Protein AF-A0A2H1EGP3-F1 (afdb_monomer)

Solvent-accessible surface area (backbone atoms only — not comparable to full-atom values): 5257 Å² total; per-residue (Å²): 144,80,82,88,82,79,82,86,80,82,83,73,90,52,62,65,62,53,28,52,54,42,28,50,47,31,35,78,73,64,70,41,53,70,69,58,18,48,56,51,18,53,55,51,36,53,52,49,49,59,69,47,27,44,84,53,86,86,55,67,44,48,49,88,46,33,49,85,95,65,76,22,41,70,54,88,91,40,84,52,44,68,77,79,134

Radius of gyration: 16.7 Å; Cα contacts (8 Å, |Δi|>4): 79; chains: 1; bounding box: 41×24×42 Å

Sequence (85 aa):
MDDILLSGLSHTFDPNELYNRVVHYYIDKKGYSKEQANSIARKVVEREKNRHTCKNVKCGHGLDDHIRHSETCLVVDCECRKFVS

Mean predicted aligned error: 9.5 Å

pLDDT: mean 80.19, std 17.41, range [38.5, 98.44]

Foldseek 3Di:
DPPPPPDDDDDDDDLVVQLVVQQCCCCVVVVDDSVVSNVVSVVVSVVVLVVQFQPPPQARDGCVQDDPPQQAGVDDPGPSHPPDD

Structure (mmCIF, N/CA/C/O backbone):
data_AF-A0A2H1EGP3-F1
#
_entry.id   AF-A0A2H1EGP3-F1
#
loop_
_atom_site.group_PDB
_atom_site.id
_atom_site.type_symbol
_atom_site.label_atom_id
_atom_site.label_alt_id
_atom_site.label_comp_id
_atom_site.label_asym_id
_atom_site.label_entity_id
_atom_site.label_seq_id
_atom_site.pdbx_PDB_ins_code
_atom_site.Cartn_x
_atom_site.Cartn_y
_atom_site.Cartn_z
_atom_site.occupancy
_atom_site.B_iso_or_equiv
_atom_site.auth_seq_id
_atom_site.auth_comp_id
_atom_site.auth_asym_id
_atom_site.auth_atom_id
_atom_site.pdbx_PDB_model_num
ATOM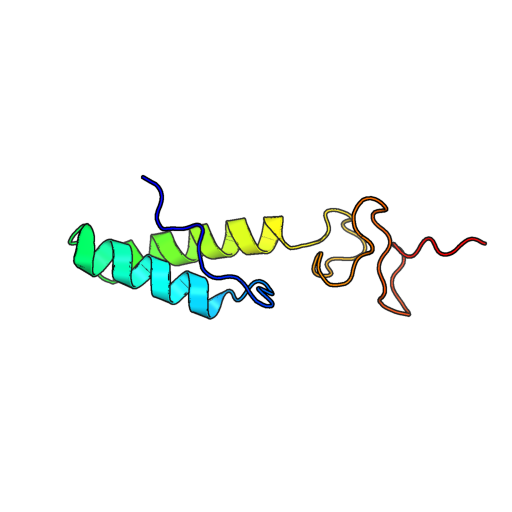 1 N N . MET A 1 1 ? -14.072 -18.344 2.471 1.00 45.03 1 MET A N 1
ATOM 2 C CA . MET A 1 1 ? -12.917 -17.445 2.667 1.00 45.03 1 MET A CA 1
ATOM 3 C C . MET A 1 1 ? -12.441 -16.991 1.284 1.00 45.03 1 MET A C 1
ATOM 5 O O . MET A 1 1 ? -11.248 -16.840 1.071 1.00 45.03 1 MET A O 1
ATOM 9 N N . ASP A 1 2 ? -13.381 -16.761 0.348 1.00 40.38 2 ASP A N 1
ATOM 10 C CA . ASP A 1 2 ? -13.141 -16.998 -1.088 1.00 40.38 2 ASP A CA 1
ATOM 11 C C . ASP A 1 2 ? -13.893 -16.019 -2.016 1.00 40.38 2 ASP A C 1
ATOM 13 O O . ASP A 1 2 ? -14.150 -16.344 -3.166 1.00 40.38 2 ASP A O 1
ATOM 17 N N . ASP A 1 3 ? -14.209 -14.802 -1.558 1.00 40.22 3 ASP A N 1
ATOM 18 C CA . ASP A 1 3 ? -14.874 -13.775 -2.394 1.00 40.22 3 ASP A CA 1
ATOM 19 C C . ASP A 1 3 ? -13.983 -12.550 -2.696 1.00 40.22 3 ASP A C 1
ATOM 21 O O . ASP A 1 3 ? -14.439 -11.550 -3.241 1.00 40.22 3 ASP A O 1
ATOM 25 N N . ILE A 1 4 ? -12.686 -12.602 -2.363 1.00 49.12 4 ILE A N 1
ATOM 26 C CA . ILE A 1 4 ? -11.721 -11.510 -2.634 1.00 49.12 4 ILE A CA 1
ATOM 27 C C . ILE A 1 4 ? -11.069 -11.653 -4.032 1.00 49.12 4 ILE A C 1
ATOM 29 O O . ILE A 1 4 ? -10.248 -10.831 -4.424 1.00 49.12 4 ILE A O 1
ATOM 33 N N . LEU A 1 5 ? -11.439 -12.674 -4.815 1.00 47.38 5 LEU A N 1
ATOM 34 C CA . LEU A 1 5 ? -10.754 -13.036 -6.068 1.00 47.38 5 LEU A CA 1
ATOM 35 C C . LEU A 1 5 ? -11.518 -12.720 -7.367 1.00 47.38 5 LEU A C 1
ATOM 37 O O . LEU A 1 5 ? -11.032 -13.063 -8.441 1.00 47.38 5 LEU A O 1
ATOM 41 N N . LEU A 1 6 ? -12.672 -12.049 -7.317 1.00 44.53 6 LEU A N 1
ATOM 42 C CA . LEU A 1 6 ? -13.505 -11.796 -8.506 1.00 44.53 6 LEU A CA 1
ATOM 43 C C . LEU A 1 6 ? -13.783 -10.306 -8.759 1.00 44.53 6 LEU A C 1
ATOM 45 O O . LEU A 1 6 ? -14.925 -9.879 -8.892 1.00 44.53 6 LEU A O 1
ATOM 49 N N . SER A 1 7 ? -12.726 -9.512 -8.913 1.00 42.81 7 SER A N 1
ATOM 50 C CA . SER A 1 7 ? -12.790 -8.306 -9.746 1.00 42.81 7 SER A CA 1
ATOM 51 C C . SER A 1 7 ? -11.702 -8.411 -10.808 1.00 42.81 7 SER A C 1
ATOM 53 O O . SER A 1 7 ? -10.543 -8.080 -10.597 1.00 42.81 7 SER A O 1
ATOM 55 N N . GLY A 1 8 ? -12.057 -9.004 -11.944 1.00 45.81 8 GLY A N 1
ATOM 56 C CA . GLY A 1 8 ? -11.249 -8.975 -13.152 1.00 45.81 8 GLY A CA 1
ATOM 57 C C . GLY A 1 8 ? -11.606 -7.749 -13.984 1.00 45.81 8 GLY A C 1
ATOM 58 O O . GLY A 1 8 ? -12.789 -7.482 -14.172 1.00 45.81 8 GLY A O 1
ATOM 59 N N . LEU A 1 9 ? -10.564 -7.068 -14.475 1.00 38.50 9 LEU A N 1
ATOM 60 C CA . LEU A 1 9 ? -10.417 -6.340 -15.751 1.00 38.50 9 LEU A CA 1
ATOM 61 C C . LEU A 1 9 ? -9.570 -5.077 -15.505 1.00 38.50 9 LEU A C 1
ATOM 63 O O . LEU A 1 9 ? -10.086 -4.033 -15.136 1.00 38.50 9 LEU A O 1
ATOM 67 N N . SER A 1 10 ? -8.250 -5.209 -15.704 1.00 50.97 10 SER A N 1
ATOM 68 C CA . SER A 1 10 ? -7.225 -4.159 -15.531 1.00 50.97 10 SER A CA 1
ATOM 69 C C . SER A 1 10 ? -6.996 -3.684 -14.083 1.00 50.97 10 SER A C 1
ATOM 71 O O . SER A 1 10 ? -7.193 -2.515 -13.768 1.00 50.97 10 SER A O 1
ATOM 73 N N . HIS A 1 11 ? -6.532 -4.557 -13.184 1.00 58.00 11 HIS A N 1
ATOM 74 C CA . HIS A 1 11 ? -6.147 -4.121 -11.834 1.00 58.00 11 HIS A CA 1
ATOM 75 C C . HIS A 1 11 ? -4.683 -3.691 -11.783 1.00 58.00 11 HIS A C 1
ATOM 77 O O . HIS A 1 11 ? -3.816 -4.450 -11.353 1.00 58.00 11 HIS A O 1
ATOM 83 N N . THR A 1 12 ? -4.414 -2.460 -12.207 1.00 71.94 12 THR A N 1
ATOM 84 C CA . THR A 1 12 ? -3.262 -1.740 -11.665 1.00 71.94 12 THR A CA 1
ATOM 85 C C . THR A 1 12 ? -3.473 -1.577 -10.161 1.00 71.94 12 THR A C 1
ATOM 87 O O . THR A 1 12 ? -4.598 -1.449 -9.667 1.00 71.94 12 THR A O 1
ATOM 90 N N . PHE A 1 13 ? -2.390 -1.644 -9.400 1.00 83.19 13 PHE A N 1
ATOM 91 C CA . PHE A 1 13 ? -2.459 -1.462 -7.958 1.00 83.19 13 PHE A CA 1
ATOM 92 C C . PHE A 1 13 ? -2.827 -0.006 -7.616 1.00 83.19 13 PHE A C 1
ATOM 94 O O . PHE A 1 13 ? -2.042 0.902 -7.882 1.00 83.19 13 PHE A O 1
ATOM 101 N N . ASP A 1 14 ? -3.995 0.216 -6.993 1.00 88.69 14 ASP A N 1
ATOM 102 C CA . ASP A 1 14 ? -4.411 1.521 -6.454 1.00 88.69 14 ASP A CA 1
ATOM 103 C C . ASP A 1 14 ? -4.274 1.555 -4.912 1.00 88.69 14 ASP A C 1
ATOM 105 O O . ASP A 1 14 ? -5.061 0.932 -4.184 1.00 88.69 14 ASP A O 1
ATOM 109 N N . PRO A 1 15 ? -3.295 2.310 -4.374 1.00 90.12 15 PRO A N 1
ATOM 110 C CA . PRO A 1 15 ? -3.110 2.477 -2.937 1.00 90.12 15 PRO A CA 1
ATOM 111 C C . PRO A 1 15 ? -4.312 3.074 -2.196 1.00 90.12 15 PRO A C 1
ATOM 113 O O . PRO A 1 15 ? -4.523 2.743 -1.029 1.00 90.12 15 PRO A O 1
ATOM 116 N N . ASN A 1 16 ? -5.058 3.980 -2.831 1.00 93.94 16 ASN A N 1
ATOM 117 C CA . ASN A 1 16 ? -6.180 4.688 -2.217 1.00 93.94 16 ASN A CA 1
ATOM 118 C C . ASN A 1 16 ? -7.403 3.779 -2.132 1.00 93.94 16 ASN A C 1
ATOM 120 O O . ASN A 1 16 ? -8.056 3.717 -1.088 1.00 93.94 16 ASN A O 1
ATOM 124 N N . GLU A 1 17 ? -7.681 3.032 -3.202 1.00 94.50 17 GLU A N 1
ATOM 125 C CA . GLU A 1 17 ? -8.760 2.045 -3.201 1.00 94.50 17 GLU A CA 1
ATOM 126 C C . GLU A 1 17 ? -8.514 0.980 -2.123 1.00 94.50 17 GLU A C 1
ATOM 128 O O . GLU A 1 17 ? -9.394 0.697 -1.302 1.00 94.50 17 GLU A O 1
ATOM 133 N N . LEU A 1 18 ? -7.285 0.451 -2.055 1.00 94.62 18 LEU A N 1
ATOM 134 C CA . LEU A 1 18 ? -6.893 -0.508 -1.026 1.00 94.62 18 LEU A CA 1
ATOM 135 C C . LEU A 1 18 ? -7.022 0.083 0.382 1.00 94.62 18 LEU A C 1
ATOM 137 O O . LEU A 1 18 ? -7.557 -0.581 1.273 1.00 94.62 18 LEU A O 1
ATOM 141 N N . TYR A 1 19 ? -6.555 1.318 0.593 1.00 97.31 19 TYR A N 1
ATOM 142 C CA . TYR A 1 19 ? -6.672 2.001 1.881 1.00 97.31 19 TYR A CA 1
ATOM 143 C C . TYR A 1 19 ? -8.128 2.043 2.349 1.00 97.31 1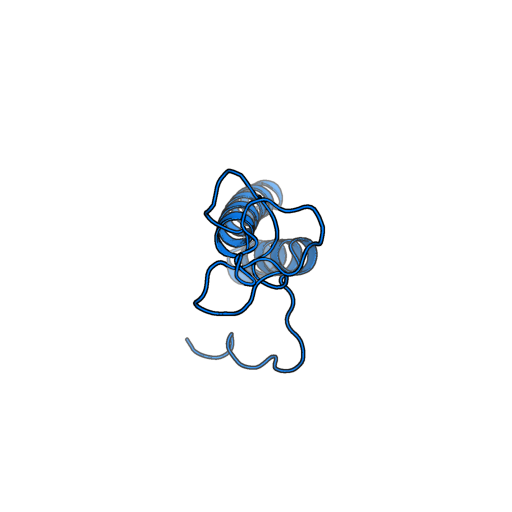9 TYR A C 1
ATOM 145 O O . TYR A 1 19 ? -8.442 1.587 3.451 1.00 97.31 19 TYR A O 1
ATOM 153 N N . ASN A 1 20 ? -9.018 2.540 1.487 1.00 96.69 20 ASN A N 1
ATOM 154 C CA . ASN A 1 20 ? -10.435 2.699 1.795 1.00 96.69 20 ASN A CA 1
ATOM 155 C C . ASN A 1 20 ? -11.086 1.349 2.100 1.00 96.69 20 ASN A C 1
ATOM 157 O O . ASN A 1 20 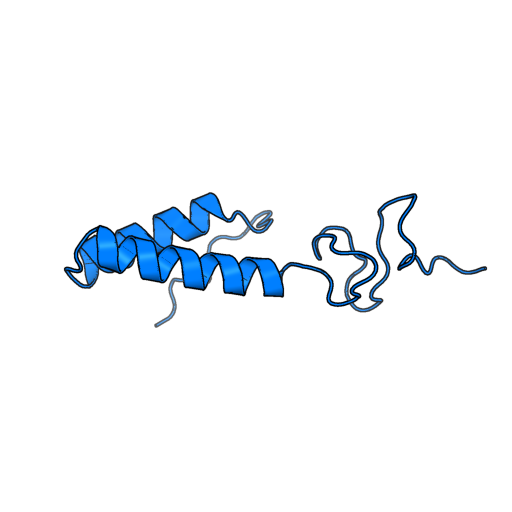? -11.777 1.210 3.110 1.00 96.69 20 ASN A O 1
ATOM 161 N N . ARG A 1 21 ? -10.800 0.324 1.288 1.00 96.50 21 ARG A N 1
ATOM 162 C CA . ARG A 1 21 ? -11.319 -1.034 1.490 1.00 96.50 21 ARG A CA 1
ATOM 163 C C . ARG A 1 21 ? -10.908 -1.606 2.849 1.00 96.50 21 ARG A C 1
ATOM 165 O O . ARG A 1 21 ? -11.741 -2.183 3.549 1.00 96.50 21 ARG A O 1
ATOM 172 N N . VAL A 1 22 ? -9.647 -1.423 3.250 1.00 97.38 22 VAL A N 1
ATOM 173 C CA . VAL A 1 22 ? -9.148 -1.890 4.554 1.00 97.38 22 VAL A CA 1
ATOM 174 C C . VAL A 1 22 ? -9.802 -1.118 5.701 1.00 97.38 22 VAL A C 1
ATOM 176 O O . VAL A 1 22 ? -10.246 -1.743 6.664 1.00 97.38 22 VAL A O 1
ATOM 179 N N . VAL A 1 23 ? -9.911 0.212 5.607 1.00 97.69 23 VAL A N 1
ATOM 180 C CA . VAL A 1 23 ? -10.551 1.028 6.653 1.00 97.69 23 VAL A CA 1
ATOM 181 C C . VAL A 1 23 ? -11.999 0.597 6.875 1.00 97.69 23 VAL A C 1
ATOM 183 O O . VAL A 1 23 ? -12.365 0.290 8.010 1.00 97.69 23 VAL A O 1
ATOM 186 N N . HIS A 1 24 ? -12.794 0.503 5.805 1.00 96.94 24 HIS A N 1
ATOM 187 C CA . HIS A 1 24 ? -14.191 0.072 5.888 1.00 96.94 24 HIS A CA 1
ATOM 188 C C . HIS A 1 24 ? -14.324 -1.325 6.486 1.00 96.94 24 HIS A C 1
ATOM 190 O O . HIS A 1 24 ? -15.123 -1.537 7.391 1.00 96.94 24 HIS A O 1
ATOM 196 N N . TYR A 1 25 ? -13.483 -2.274 6.071 1.00 97.06 25 TYR A N 1
ATOM 197 C CA . TYR A 1 25 ? -13.518 -3.619 6.636 1.00 97.06 25 TYR A CA 1
ATOM 198 C C . TYR A 1 25 ? -13.293 -3.631 8.158 1.00 97.06 25 TYR A C 1
ATOM 200 O O . TYR A 1 25 ? -14.041 -4.282 8.887 1.00 97.06 25 TYR A O 1
ATOM 208 N N . TYR A 1 26 ? -12.291 -2.910 8.666 1.00 97.25 26 TYR A N 1
ATOM 209 C CA . TYR A 1 26 ? -12.000 -2.916 10.104 1.00 97.25 26 TYR A CA 1
ATOM 210 C C . TYR A 1 26 ? -13.019 -2.123 10.934 1.00 97.25 26 TYR A C 1
ATOM 212 O O . TYR A 1 26 ? -13.312 -2.525 12.060 1.00 97.25 26 TYR A O 1
ATOM 220 N N . ILE A 1 27 ? -13.606 -1.057 10.392 1.00 98.00 27 ILE A N 1
ATOM 221 C CA . ILE A 1 27 ? -14.692 -0.338 11.071 1.00 98.00 27 ILE A CA 1
ATOM 222 C C . ILE A 1 27 ? -15.961 -1.197 11.063 1.00 98.00 27 ILE A C 1
ATOM 224 O O . ILE A 1 27 ? -16.452 -1.590 12.119 1.00 98.00 27 ILE A O 1
ATOM 228 N N . ASP A 1 28 ? -16.441 -1.575 9.880 1.00 97.19 28 ASP A N 1
ATOM 229 C CA . ASP A 1 28 ? -17.779 -2.144 9.708 1.00 97.19 28 ASP A CA 1
ATOM 230 C C . ASP A 1 28 ? -17.854 -3.613 10.137 1.00 97.19 28 ASP A C 1
ATOM 232 O O . ASP A 1 28 ? -18.898 -4.083 10.587 1.00 97.19 28 ASP A O 1
ATOM 236 N N . LYS A 1 29 ? -16.761 -4.374 9.972 1.00 96.31 29 LYS A N 1
ATOM 237 C CA . LYS A 1 29 ? -16.738 -5.821 10.259 1.00 96.31 29 LYS A CA 1
ATOM 238 C C . LYS A 1 29 ? -16.024 -6.178 11.552 1.00 96.31 29 LYS A C 1
ATOM 240 O O . LYS A 1 29 ? -16.258 -7.267 12.074 1.00 96.31 29 LYS A O 1
ATOM 245 N N . LYS A 1 30 ? -15.125 -5.322 12.047 1.00 95.00 30 LYS A N 1
ATOM 246 C CA . LYS A 1 30 ? -14.354 -5.584 13.275 1.00 95.00 30 LYS A CA 1
ATOM 247 C C . LYS A 1 30 ? -14.678 -4.619 14.413 1.00 95.00 30 LYS A C 1
ATOM 249 O O . LYS A 1 30 ? -14.243 -4.883 15.529 1.00 95.00 30 LYS A O 1
ATOM 254 N N . GLY A 1 31 ? -15.451 -3.560 14.162 1.00 97.06 31 GLY A N 1
ATOM 255 C CA . GLY A 1 31 ? -15.839 -2.587 15.184 1.00 97.06 31 GLY A CA 1
ATOM 256 C C . GLY A 1 31 ? -14.666 -1.754 15.703 1.00 97.06 31 GLY A C 1
ATOM 257 O O . GLY A 1 31 ? -14.696 -1.302 16.844 1.00 97.06 31 GLY A O 1
ATOM 258 N N . TYR A 1 32 ? -13.599 -1.606 14.915 1.00 98.12 32 TYR A N 1
ATOM 259 C CA . TYR A 1 32 ? -12.413 -0.863 15.340 1.00 98.12 32 TYR A CA 1
ATOM 260 C C . TYR A 1 32 ? -12.665 0.641 15.283 1.00 98.12 32 TYR A C 1
ATOM 262 O O . TYR A 1 32 ? -13.465 1.122 14.478 1.00 98.12 32 TYR A O 1
ATOM 270 N N . SER A 1 33 ? -11.919 1.399 16.091 1.00 98.44 33 SER A N 1
ATOM 271 C CA . SER A 1 33 ? -11.917 2.854 15.959 1.00 98.44 33 SER A CA 1
ATOM 272 C C . SER A 1 33 ? -11.346 3.268 14.599 1.00 98.44 33 SER A C 1
ATOM 274 O O . SER A 1 33 ? -10.543 2.554 13.982 1.00 98.44 33 SER A O 1
ATOM 276 N N . LYS A 1 34 ? -11.714 4.468 14.145 1.00 97.31 34 LYS A N 1
ATOM 277 C CA . LYS A 1 34 ? -11.194 5.043 12.901 1.00 97.31 34 LYS A CA 1
ATOM 278 C C . LYS A 1 34 ? -9.665 5.129 12.924 1.00 97.31 34 LYS A C 1
ATOM 280 O O . LYS A 1 34 ? -9.011 4.827 11.931 1.00 97.31 34 LYS A O 1
ATOM 285 N N . GLU A 1 35 ? -9.076 5.487 14.059 1.00 98.25 35 GLU A N 1
ATOM 286 C CA . GLU A 1 35 ? -7.628 5.607 14.254 1.00 98.25 35 GLU A CA 1
ATOM 287 C C . GLU A 1 35 ? -6.930 4.249 14.125 1.00 98.25 35 GLU A C 1
ATOM 289 O O . GLU A 1 35 ? -5.907 4.143 13.439 1.00 98.25 35 GLU A O 1
ATOM 294 N N . GLN A 1 36 ? -7.496 3.204 14.737 1.00 98.12 36 GLN A N 1
ATOM 295 C CA . GLN A 1 36 ? -6.983 1.836 14.642 1.00 98.12 36 GLN A CA 1
ATOM 296 C C . GLN A 1 36 ? -7.062 1.317 13.202 1.00 98.12 36 GLN A C 1
ATOM 298 O O . GLN A 1 36 ? -6.061 0.831 12.670 1.00 98.12 36 GLN A O 1
ATOM 303 N N . ALA A 1 37 ? -8.217 1.474 12.549 1.00 98.00 37 ALA A N 1
ATOM 304 C CA . ALA A 1 37 ? -8.425 1.061 11.164 1.00 98.00 37 ALA A CA 1
ATOM 305 C C . ALA A 1 37 ? -7.473 1.792 10.202 1.00 98.00 37 ALA A C 1
ATOM 307 O O . ALA A 1 37 ? -6.812 1.155 9.382 1.00 98.00 37 ALA A O 1
ATOM 308 N N . ASN A 1 38 ? -7.310 3.109 10.365 1.00 98.12 38 ASN A N 1
ATOM 309 C CA . ASN A 1 38 ? -6.367 3.915 9.587 1.00 98.12 38 ASN A CA 1
ATOM 310 C C . ASN A 1 38 ? -4.914 3.452 9.777 1.00 98.12 38 ASN A C 1
ATOM 312 O O . ASN A 1 38 ? -4.157 3.363 8.812 1.00 98.12 38 ASN A O 1
ATOM 316 N N . SER A 1 39 ? -4.505 3.148 11.015 1.00 98.38 39 SER A N 1
ATOM 317 C CA . SER A 1 39 ? -3.15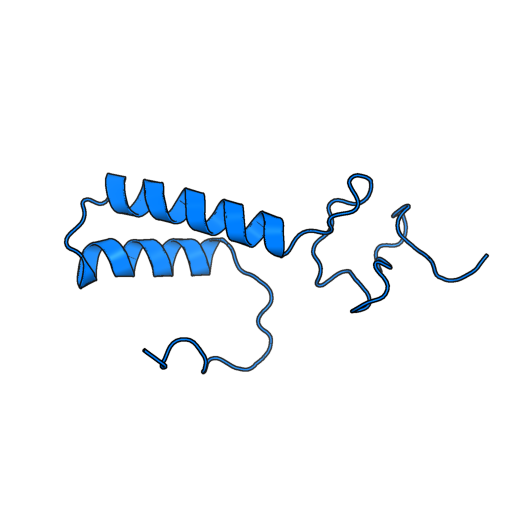6 2.645 11.313 1.00 98.38 39 SER A CA 1
ATOM 318 C C . SER A 1 39 ? -2.870 1.320 10.601 1.00 98.38 39 SER A C 1
ATOM 320 O O . SER A 1 39 ? -1.799 1.141 10.017 1.00 98.38 39 SER A O 1
ATOM 322 N N . ILE A 1 40 ? -3.846 0.409 10.589 1.00 97.00 40 ILE A N 1
ATOM 323 C CA . ILE A 1 40 ? -3.742 -0.875 9.889 1.00 97.00 40 ILE A CA 1
ATOM 324 C C . ILE A 1 40 ? -3.704 -0.662 8.373 1.00 97.00 40 ILE A C 1
ATOM 326 O O . ILE A 1 40 ? -2.821 -1.201 7.707 1.00 97.00 40 ILE A O 1
ATOM 330 N N . ALA A 1 41 ? -4.604 0.163 7.835 1.00 97.00 41 ALA A N 1
ATOM 331 C CA . ALA A 1 41 ? -4.677 0.451 6.407 1.00 97.00 41 ALA A CA 1
ATOM 332 C C . ALA A 1 41 ? -3.363 1.023 5.860 1.00 97.00 41 ALA A C 1
ATOM 334 O O . ALA A 1 41 ? -2.882 0.546 4.835 1.00 97.00 41 ALA A O 1
ATOM 335 N N . ARG A 1 42 ? -2.712 1.951 6.580 1.00 97.81 42 ARG A N 1
ATOM 336 C CA . ARG A 1 42 ? -1.386 2.475 6.190 1.00 97.81 42 ARG A CA 1
ATOM 337 C C . ARG A 1 42 ? -0.341 1.367 6.060 1.00 97.81 42 ARG A C 1
ATOM 339 O O . ARG A 1 42 ? 0.338 1.300 5.042 1.00 97.81 42 ARG A O 1
ATOM 346 N N . LYS A 1 43 ? -0.255 0.472 7.051 1.00 97.31 43 LYS A N 1
ATOM 347 C CA . LYS A 1 43 ? 0.701 -0.649 7.044 1.00 97.31 43 LYS A CA 1
ATOM 348 C C . LYS A 1 43 ? 0.434 -1.626 5.899 1.00 97.31 43 LYS A C 1
ATOM 350 O O . LYS A 1 43 ? 1.370 -2.106 5.267 1.00 97.31 43 LYS A O 1
ATOM 355 N N . VAL A 1 44 ? -0.837 -1.930 5.631 1.00 95.25 44 VAL A N 1
ATOM 356 C CA . VAL A 1 44 ? -1.229 -2.820 4.527 1.00 95.25 44 VAL A CA 1
ATOM 357 C C . VAL A 1 44 ? -0.863 -2.194 3.183 1.00 95.25 44 VAL A C 1
ATOM 359 O O . VAL A 1 44 ? -0.212 -2.846 2.369 1.00 95.25 44 VAL A O 1
ATOM 362 N N . VAL A 1 45 ? -1.203 -0.921 2.980 1.00 94.38 45 VAL A N 1
ATOM 363 C CA . VAL A 1 45 ? -0.891 -0.185 1.749 1.00 94.38 45 VAL A CA 1
ATOM 364 C C . VAL A 1 45 ? 0.612 -0.078 1.523 1.00 94.38 45 VAL A C 1
ATOM 366 O O . VAL A 1 45 ? 1.065 -0.319 0.412 1.00 94.38 45 VAL A O 1
ATOM 369 N N . GLU A 1 46 ? 1.402 0.239 2.548 1.00 94.12 46 GLU A N 1
ATOM 370 C CA . GLU A 1 46 ? 2.865 0.294 2.443 1.00 94.12 46 GLU A CA 1
ATOM 371 C C . GLU A 1 46 ? 3.455 -1.065 2.045 1.00 94.12 46 GLU A C 1
ATOM 373 O O . GLU A 1 46 ? 4.311 -1.159 1.163 1.00 94.12 46 GLU A O 1
ATOM 378 N N . ARG A 1 47 ? 2.944 -2.147 2.637 1.00 91.31 47 ARG A N 1
ATOM 379 C CA . ARG A 1 47 ? 3.370 -3.508 2.306 1.00 91.31 47 ARG A CA 1
ATOM 380 C C . ARG A 1 47 ? 3.031 -3.885 0.866 1.00 91.31 47 ARG A C 1
ATOM 382 O O . ARG A 1 47 ? 3.850 -4.512 0.200 1.00 91.31 47 ARG A O 1
ATOM 389 N N . GLU A 1 48 ? 1.829 -3.549 0.397 1.00 91.06 48 GLU A N 1
ATOM 390 C CA . GLU A 1 48 ? 1.419 -3.802 -0.989 1.00 91.06 48 GLU A CA 1
ATOM 391 C C . GLU A 1 48 ? 2.153 -2.907 -1.990 1.00 91.06 48 GLU A C 1
ATOM 393 O O . GLU A 1 48 ? 2.610 -3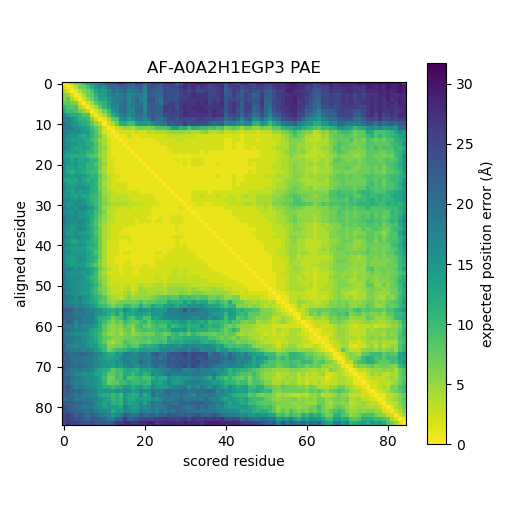.431 -3.000 1.00 91.06 48 GLU A O 1
ATOM 398 N N . LYS A 1 49 ? 2.379 -1.619 -1.684 1.00 88.19 49 LYS A N 1
ATOM 399 C CA . LYS A 1 49 ? 3.249 -0.726 -2.473 1.00 88.19 49 LYS A CA 1
ATOM 400 C C . LYS A 1 49 ? 4.602 -1.378 -2.692 1.00 88.19 49 LYS A C 1
ATOM 402 O O . LYS A 1 49 ? 4.994 -1.619 -3.823 1.00 88.19 49 LYS A O 1
ATOM 407 N N . ASN A 1 50 ? 5.253 -1.783 -1.603 1.00 86.19 50 ASN A N 1
ATOM 408 C CA . ASN A 1 50 ? 6.544 -2.447 -1.677 1.00 86.19 50 ASN A CA 1
ATOM 409 C C . ASN A 1 50 ? 6.494 -3.727 -2.523 1.00 86.19 50 ASN A C 1
ATOM 411 O O . ASN A 1 50 ? 7.459 -4.006 -3.226 1.00 86.19 50 ASN A O 1
ATOM 415 N N . ARG A 1 51 ? 5.419 -4.526 -2.468 1.00 85.25 51 ARG A N 1
ATOM 416 C CA . ARG A 1 51 ? 5.261 -5.722 -3.321 1.00 85.25 51 ARG A CA 1
ATOM 417 C C . ARG A 1 51 ? 5.096 -5.388 -4.802 1.00 85.25 51 ARG A C 1
ATOM 419 O O . ARG A 1 51 ? 5.621 -6.135 -5.618 1.00 85.25 51 ARG A O 1
ATOM 426 N N . HIS A 1 52 ? 4.410 -4.295 -5.121 1.00 84.69 52 HIS A N 1
ATOM 427 C CA . HIS A 1 52 ? 4.170 -3.838 -6.490 1.00 84.69 52 HIS A CA 1
ATOM 428 C C . HIS A 1 52 ? 5.286 -2.934 -7.031 1.00 84.69 52 HIS A C 1
ATOM 430 O O . HIS A 1 52 ? 5.207 -2.500 -8.173 1.00 84.69 52 HIS A O 1
ATOM 436 N N . THR A 1 53 ? 6.339 -2.672 -6.254 1.00 83.38 53 THR A N 1
ATOM 437 C CA . THR A 1 53 ? 7.545 -1.956 -6.691 1.00 83.38 53 THR A CA 1
ATOM 438 C C . THR A 1 53 ? 8.665 -2.935 -7.038 1.00 83.38 53 THR A C 1
ATOM 440 O O . THR A 1 53 ? 8.877 -3.944 -6.355 1.00 83.38 53 THR A O 1
ATOM 443 N N . CYS A 1 54 ? 9.425 -2.607 -8.080 1.00 81.19 54 CYS A N 1
ATOM 444 C CA . CYS A 1 54 ? 10.637 -3.309 -8.465 1.00 81.19 54 CYS A CA 1
ATOM 445 C C . CYS A 1 54 ? 11.618 -3.440 -7.292 1.00 81.19 54 CYS A C 1
ATOM 447 O O . CYS A 1 54 ? 11.903 -2.477 -6.580 1.00 81.19 54 CYS A O 1
ATOM 449 N N . LYS A 1 55 ? 12.186 -4.637 -7.110 1.00 77.25 55 LYS A N 1
ATOM 450 C CA . LYS A 1 55 ? 13.183 -4.903 -6.059 1.00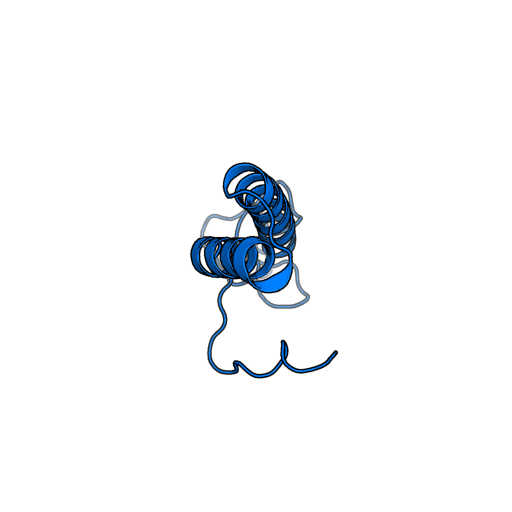 77.25 55 LYS A CA 1
ATOM 451 C C . LYS A 1 55 ? 14.597 -4.473 -6.432 1.00 77.25 55 LYS A C 1
ATOM 453 O O . LYS A 1 55 ? 15.467 -4.443 -5.564 1.00 77.25 55 LYS A O 1
ATOM 458 N N . ASN A 1 56 ? 14.826 -4.103 -7.690 1.00 77.38 56 ASN A N 1
ATOM 459 C CA . ASN A 1 56 ? 16.066 -3.460 -8.086 1.00 77.38 56 ASN A CA 1
ATOM 460 C C . ASN A 1 56 ? 16.084 -2.027 -7.529 1.00 77.38 56 ASN A C 1
ATOM 462 O O . ASN A 1 56 ? 15.387 -1.144 -8.032 1.00 77.38 56 ASN A O 1
ATOM 466 N N . VAL A 1 57 ? 16.907 -1.807 -6.498 1.00 71.00 57 VAL A N 1
ATOM 467 C CA . VAL A 1 57 ? 17.047 -0.526 -5.777 1.00 71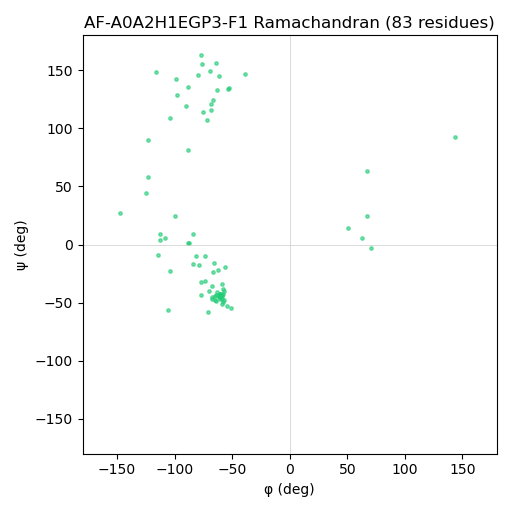.00 57 VAL A CA 1
ATOM 468 C C . VAL A 1 57 ? 17.417 0.657 -6.673 1.00 71.00 57 VAL A C 1
ATOM 470 O O . VAL A 1 57 ? 17.202 1.798 -6.284 1.00 71.00 57 VAL A O 1
ATOM 473 N N . LYS A 1 58 ? 17.947 0.400 -7.873 1.00 72.19 58 LYS A N 1
ATOM 474 C CA . LYS A 1 58 ? 18.306 1.435 -8.850 1.00 72.19 58 LYS A CA 1
ATOM 475 C C . LYS A 1 58 ? 17.114 1.986 -9.639 1.00 72.19 58 LYS A C 1
ATOM 477 O O . LYS A 1 58 ? 17.240 3.018 -10.281 1.00 72.19 58 LYS A O 1
ATOM 482 N N . CYS A 1 59 ? 15.986 1.274 -9.644 1.00 78.56 59 CYS A N 1
ATOM 483 C CA . CYS A 1 59 ? 14.843 1.547 -10.513 1.00 78.56 59 CYS A CA 1
ATOM 484 C C . CYS A 1 59 ? 13.673 2.177 -9.745 1.00 78.56 59 CYS A C 1
ATOM 486 O O . CYS A 1 59 ? 13.204 3.244 -10.119 1.00 78.56 59 CYS A O 1
ATOM 488 N N . GLY A 1 60 ? 13.190 1.522 -8.684 1.00 76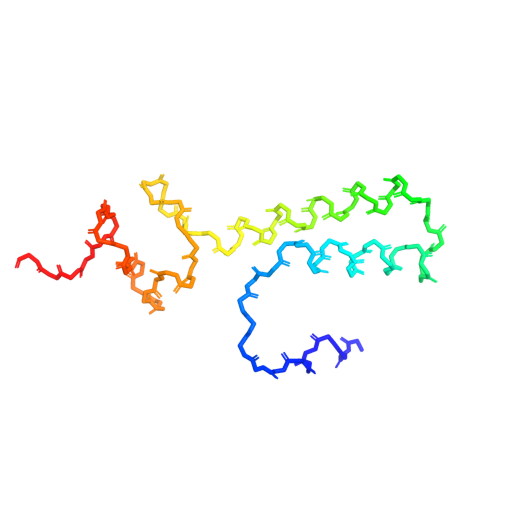.56 60 GLY A N 1
ATOM 489 C CA . GLY A 1 60 ? 12.052 2.011 -7.894 1.00 76.56 60 GLY A CA 1
ATOM 490 C C . GLY A 1 60 ? 10.701 2.124 -8.630 1.00 76.56 60 GLY A C 1
ATOM 491 O O . GLY A 1 60 ? 9.742 2.600 -8.028 1.00 76.56 60 GLY A O 1
ATOM 492 N N . HIS A 1 61 ? 10.593 1.686 -9.888 1.00 84.56 61 HIS A N 1
ATOM 493 C CA . H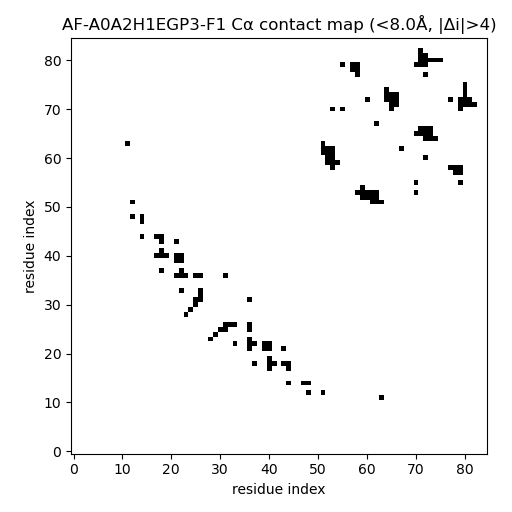IS A 1 61 ? 9.356 1.718 -10.678 1.00 84.56 61 HIS A CA 1
ATOM 494 C C . HIS A 1 61 ? 8.369 0.614 -10.286 1.00 84.56 61 HIS A C 1
ATOM 496 O O . HIS A 1 61 ? 8.727 -0.366 -9.621 1.00 84.56 61 HIS A O 1
ATOM 502 N N . GLY A 1 62 ? 7.108 0.777 -10.691 1.00 80.50 62 GLY A N 1
ATOM 503 C CA . GLY A 1 62 ? 6.073 -0.228 -10.475 1.00 80.50 62 GLY A CA 1
ATOM 504 C C . GLY A 1 62 ? 6.319 -1.466 -11.335 1.00 80.50 62 GLY A C 1
ATOM 505 O O . GLY A 1 62 ? 6.850 -1.366 -12.432 1.00 80.50 62 GLY A O 1
ATOM 506 N N . LEU A 1 63 ? 5.915 -2.647 -10.871 1.00 79.94 63 LEU A N 1
ATOM 507 C CA . LEU A 1 63 ? 6.019 -3.890 -11.647 1.00 79.94 63 LEU A CA 1
ATOM 508 C C . LEU A 1 63 ? 5.197 -3.861 -12.944 1.00 79.94 63 LEU A C 1
ATOM 510 O O . LEU A 1 63 ? 5.514 -4.604 -13.869 1.00 79.94 63 LEU A O 1
ATOM 514 N N . ASP A 1 64 ? 4.183 -3.001 -13.029 1.00 80.81 64 ASP A N 1
ATOM 515 C CA . ASP A 1 64 ? 3.423 -2.768 -14.262 1.00 80.81 64 ASP A CA 1
ATOM 516 C C . ASP A 1 64 ? 4.286 -2.105 -15.354 1.00 80.81 64 ASP A C 1
ATOM 518 O O . ASP A 1 64 ? 4.047 -2.313 -16.541 1.00 80.81 64 ASP A O 1
ATOM 522 N N . ASP A 1 65 ? 5.358 -1.404 -14.964 1.00 79.12 65 ASP A N 1
ATOM 523 C CA . ASP A 1 65 ? 6.365 -0.845 -15.870 1.00 79.12 65 ASP A CA 1
ATOM 524 C C . ASP A 1 65 ? 7.439 -1.875 -16.264 1.00 79.12 65 ASP A C 1
ATOM 526 O O . ASP A 1 65 ? 8.454 -1.511 -16.860 1.00 79.12 65 ASP A O 1
ATOM 530 N N . HIS A 1 66 ? 7.271 -3.158 -15.920 1.00 79.75 66 HIS A N 1
ATOM 531 C CA . HIS A 1 66 ? 8.231 -4.222 -16.212 1.00 79.75 66 HIS A CA 1
ATOM 532 C C . HIS A 1 66 ? 7.683 -5.295 -17.153 1.00 79.75 66 HIS A C 1
ATOM 534 O O . HIS A 1 66 ? 6.524 -5.702 -17.095 1.00 79.75 66 HIS A O 1
ATOM 540 N N . ILE A 1 67 ? 8.584 -5.873 -17.950 1.00 79.06 67 ILE A N 1
ATOM 541 C CA . ILE A 1 67 ? 8.334 -7.165 -18.589 1.00 79.06 67 ILE A CA 1
ATOM 542 C C . ILE A 1 67 ? 8.316 -8.237 -17.493 1.00 79.06 67 ILE A C 1
ATOM 544 O O . ILE A 1 67 ? 9.293 -8.428 -16.759 1.00 79.06 67 ILE A O 1
ATOM 548 N N . ARG A 1 68 ? 7.187 -8.946 -17.383 1.00 66.38 68 ARG A N 1
ATOM 549 C CA . ARG A 1 68 ? 6.996 -10.020 -16.399 1.00 66.38 68 ARG A CA 1
ATOM 550 C C . ARG A 1 68 ? 8.130 -11.047 -16.505 1.00 66.38 68 ARG A C 1
ATOM 552 O O . ARG A 1 68 ? 8.468 -11.491 -17.597 1.00 66.38 68 ARG A O 1
ATOM 559 N N . HIS A 1 69 ? 8.687 -11.433 -15.356 1.00 61.56 69 HIS A N 1
ATOM 560 C CA . HIS A 1 69 ? 9.753 -12.437 -15.189 1.00 61.56 69 HIS A CA 1
ATOM 561 C C . HIS A 1 69 ? 11.170 -12.075 -15.668 1.00 61.56 69 HIS A C 1
ATOM 563 O O . HIS A 1 69 ? 12.076 -12.866 -15.422 1.00 61.56 69 HIS A O 1
ATOM 569 N N . SER A 1 70 ? 11.413 -10.909 -16.279 1.00 65.06 70 SER A N 1
ATOM 570 C CA . SER A 1 70 ? 12.758 -10.550 -16.773 1.00 65.06 70 SER A CA 1
ATOM 571 C C . SER A 1 70 ? 13.426 -9.385 -16.035 1.00 65.06 70 SER A C 1
ATOM 573 O O . SER A 1 70 ? 14.501 -8.943 -16.443 1.00 65.06 70 SER A O 1
ATOM 575 N N . GLU A 1 71 ? 12.794 -8.856 -14.976 1.00 65.62 71 GLU A N 1
ATOM 576 C CA . GLU A 1 71 ? 13.219 -7.647 -14.238 1.00 65.62 71 GLU A CA 1
ATOM 577 C C . GLU A 1 71 ? 13.500 -6.425 -15.138 1.00 65.62 71 GLU A C 1
ATOM 579 O O . GLU A 1 71 ? 14.066 -5.430 -14.692 1.00 65.62 71 GLU A O 1
ATOM 584 N N . THR A 1 72 ? 13.071 -6.461 -16.400 1.00 77.19 72 THR A N 1
ATOM 585 C CA . THR A 1 72 ? 13.398 -5.442 -17.397 1.00 77.19 72 THR A CA 1
ATOM 586 C C . THR A 1 72 ? 12.349 -4.347 -17.364 1.00 77.19 72 THR A C 1
ATOM 588 O O . THR A 1 72 ? 11.178 -4.634 -17.610 1.00 77.19 72 THR A O 1
ATOM 591 N N . CYS A 1 73 ? 12.752 -3.108 -17.073 1.00 82.06 73 CYS A N 1
ATOM 592 C CA . CYS A 1 73 ? 11.825 -1.977 -17.110 1.00 82.06 73 CYS A CA 1
ATOM 593 C C . CYS A 1 73 ? 11.589 -1.472 -18.535 1.00 82.06 73 CYS A C 1
ATOM 595 O O . CYS A 1 73 ? 12.504 -1.409 -19.360 1.00 82.06 73 CYS A O 1
ATOM 597 N N . LEU A 1 74 ? 10.365 -1.017 -18.772 1.00 79.81 74 LEU A N 1
ATOM 598 C CA . LEU A 1 74 ? 9.906 -0.363 -19.990 1.00 79.81 74 LEU A CA 1
ATOM 599 C C . LEU A 1 74 ? 10.219 1.144 -20.002 1.00 79.81 74 LEU A C 1
ATOM 601 O O . LEU A 1 74 ? 10.255 1.739 -21.076 1.00 79.81 74 LEU A O 1
ATOM 605 N N . VAL A 1 75 ? 10.527 1.756 -18.853 1.00 80.25 75 VAL A N 1
ATOM 606 C CA . VAL A 1 75 ? 10.913 3.179 -18.739 1.00 80.25 75 VAL A CA 1
ATOM 607 C C . VAL A 1 75 ? 12.220 3.462 -19.493 1.00 80.25 75 VAL A C 1
ATOM 609 O O . VAL A 1 75 ? 13.179 2.698 -19.366 1.00 80.25 75 VAL A O 1
ATOM 612 N N . VAL A 1 76 ? 12.241 4.541 -20.295 1.00 73.88 76 VAL A N 1
ATOM 613 C CA . VAL A 1 76 ? 13.335 4.890 -21.231 1.00 73.88 76 VAL A CA 1
ATOM 614 C C . VAL A 1 76 ? 14.685 5.050 -20.557 1.00 73.88 76 VAL A C 1
ATOM 616 O O . VAL A 1 76 ? 15.640 4.385 -20.956 1.00 73.88 76 VAL A O 1
ATOM 619 N N . ASP A 1 77 ? 14.719 5.824 -19.484 1.00 74.56 77 ASP A N 1
ATOM 620 C CA . ASP A 1 77 ? 15.960 6.233 -18.830 1.00 74.56 77 ASP A CA 1
ATOM 621 C C . ASP A 1 77 ? 16.284 5.398 -17.584 1.00 74.56 77 ASP A C 1
ATOM 623 O O . ASP A 1 77 ? 16.966 5.861 -16.673 1.00 74.56 77 ASP A O 1
ATOM 627 N N . CYS A 1 78 ? 15.771 4.165 -17.497 1.00 80.00 78 CYS A N 1
ATOM 628 C CA . CYS A 1 78 ? 15.985 3.334 -16.317 1.00 80.00 78 CYS A CA 1
ATOM 629 C C . CYS A 1 78 ? 17.121 2.317 -16.487 1.00 80.00 78 CYS A C 1
ATOM 631 O O . CYS A 1 78 ? 17.116 1.495 -17.400 1.00 80.00 78 CYS A O 1
ATOM 633 N N . GLU A 1 79 ? 18.053 2.295 -15.531 1.00 74.06 79 GLU A N 1
ATOM 634 C CA . GLU A 1 79 ? 19.244 1.427 -15.533 1.00 74.06 79 GLU A CA 1
ATOM 635 C C . GLU A 1 79 ? 18.949 -0.084 -15.415 1.00 74.06 79 GLU A C 1
ATOM 637 O O . GLU A 1 79 ? 19.813 -0.916 -15.673 1.00 74.06 79 GLU A O 1
ATOM 642 N N . CYS A 1 80 ? 17.738 -0.475 -15.006 1.00 74.25 80 CYS A N 1
ATOM 643 C CA . CYS A 1 80 ? 17.268 -1.875 -14.987 1.00 74.25 80 CYS A CA 1
ATOM 644 C C . CYS A 1 80 ? 16.950 -2.431 -16.386 1.00 74.25 80 CYS A C 1
ATOM 646 O O . CYS A 1 80 ? 16.617 -3.610 -16.522 1.00 74.25 80 CYS A O 1
ATOM 648 N N . ARG A 1 81 ? 16.936 -1.579 -17.411 1.00 71.56 81 ARG A N 1
ATOM 649 C CA . ARG A 1 81 ? 16.559 -1.950 -18.765 1.00 71.56 81 ARG A CA 1
ATOM 650 C C . ARG A 1 81 ? 17.584 -2.928 -19.347 1.00 71.56 81 ARG A C 1
ATOM 652 O O . ARG A 1 81 ? 18.770 -2.629 -19.411 1.00 71.56 81 ARG A O 1
ATOM 659 N N . LYS A 1 82 ? 17.113 -4.092 -19.796 1.00 68.56 82 LYS A N 1
ATOM 660 C CA . LYS A 1 82 ? 17.914 -5.149 -20.437 1.00 68.56 82 LYS A CA 1
ATOM 661 C C . LYS A 1 82 ? 17.343 -5.528 -21.806 1.00 68.56 82 LYS A C 1
ATOM 663 O O . LYS A 1 82 ? 17.217 -6.704 -22.135 1.00 68.56 82 LYS A O 1
ATOM 668 N N . PHE A 1 83 ? 16.975 -4.535 -22.612 1.00 66.62 83 PHE A N 1
ATOM 669 C CA . PHE A 1 83 ? 16.916 -4.754 -24.057 1.00 66.62 83 PHE A CA 1
ATOM 670 C C . PHE A 1 83 ? 18.374 -4.760 -24.505 1.00 66.62 83 PHE A C 1
ATOM 672 O O . PHE A 1 83 ? 19.071 -3.786 -24.258 1.00 66.62 83 PHE A O 1
ATOM 679 N N . VAL A 1 84 ? 18.851 -5.908 -24.971 1.00 59.47 84 VAL A N 1
ATOM 680 C CA . VAL A 1 84 ? 20.266 -6.213 -25.234 1.00 59.47 84 VAL A CA 1
ATOM 681 C C . VAL A 1 84 ? 21.093 -5.070 -25.847 1.00 59.47 84 VAL A C 1
ATOM 683 O O . VAL A 1 84 ? 20.597 -4.270 -26.637 1.00 59.47 84 VAL A O 1
ATOM 686 N N . SER A 1 85 ? 22.361 -5.095 -25.421 1.00 49.47 85 SER A N 1
ATOM 687 C CA . SER A 1 85 ? 23.559 -4.327 -25.798 1.00 49.47 85 SER A CA 1
ATOM 688 C C . SER A 1 85 ? 23.773 -4.077 -27.283 1.00 49.47 85 SER A C 1
ATOM 690 O O . SER A 1 85 ? 23.583 -5.054 -28.044 1.00 49.47 85 SER A O 1
#

Nearest PDB structures (foldseek):
  4z8l-assembly2_E  TM=6.976E-01  e=1.661E+00  Simian immunodeficiency virus
  3vs9-assembly2_B  TM=4.449E-01  e=6.311E+00  Azotobacter vinelandii DJ

Organism: NCBI:txid1499975

Secondary structure (DSSP, 8-state):
---SS---S-----HHHHHHHHHHIIIIIH---HHHHHHHHHHHHHHHHHHHB-S-TTT--BGGGEETTTTEE--TT-TT--S--